Protein AF-A0AAW8BZX0-F1 (afdb_monomer_lite)

pLDDT: mean 89.95, std 6.84, range [46.34, 96.25]

Sequence (120 aa):
MSPEIALSDTGKAAVADSFNAAMAACEHSNLLAPPGCPMKLDSYDTRTLVNGTVSWGPPDTSAMDFSRFSPYQLSVHFSGKVTVPITAATRKGGTETATASQFLYGSADMAKTPPALTFD

Foldseek 3Di:
DDDDDFDDPVLLVLVVVVVQVQCVQVQVFQAQQGVSHLDHADPVCVQFFDGSFKHWARKDCVQKDQRQADPVQQKTKIKGKIKIWMWTATPVGDIDIDIGIDIWIWMWRSVDVSTDTDTD

Structure (mmCIF, N/CA/C/O backbone):
data_AF-A0AAW8BZX0-F1
#
_entry.id   AF-A0AAW8BZX0-F1
#
loop_
_atom_site.group_PDB
_atom_site.id
_atom_site.type_symbol
_atom_site.label_atom_id
_atom_site.label_alt_id
_atom_site.label_comp_id
_atom_site.label_asym_id
_atom_site.label_entity_id
_atom_site.label_seq_id
_atom_site.pdbx_PDB_ins_code
_atom_site.Cartn_x
_atom_site.Cartn_y
_atom_site.Cartn_z
_atom_site.occupancy
_atom_site.B_iso_or_equiv
_atom_site.auth_seq_id
_atom_site.auth_comp_id
_atom_site.auth_asym_id
_atom_site.auth_atom_id
_atom_site.pdbx_PDB_model_num
ATOM 1 N N . MET A 1 1 ? 31.891 8.930 -20.627 1.00 46.34 1 MET A N 1
ATOM 2 C CA . MET A 1 1 ? 30.416 8.934 -20.657 1.00 46.34 1 MET A CA 1
ATOM 3 C C . MET A 1 1 ? 29.977 7.507 -20.375 1.00 46.34 1 MET A C 1
ATOM 5 O O . MET A 1 1 ? 30.234 6.650 -21.210 1.00 46.34 1 MET A O 1
ATOM 9 N N . SER A 1 2 ? 29.459 7.218 -19.184 1.00 59.69 2 SER A N 1
ATOM 10 C CA . SER A 1 2 ? 28.883 5.898 -18.888 1.00 59.69 2 SER A CA 1
ATOM 11 C C . SER A 1 2 ? 27.421 5.893 -19.349 1.00 59.69 2 SER A C 1
ATOM 13 O O . SER A 1 2 ? 26.776 6.933 -19.211 1.00 59.69 2 SER A O 1
ATOM 15 N N . PRO A 1 3 ? 26.894 4.796 -19.916 1.00 66.06 3 PRO A N 1
ATOM 16 C CA . PRO A 1 3 ? 25.484 4.721 -20.281 1.00 66.06 3 PRO A CA 1
ATOM 17 C C . PRO A 1 3 ? 24.607 4.840 -19.028 1.00 66.06 3 PRO A C 1
ATOM 19 O O . PRO A 1 3 ? 24.859 4.177 -18.021 1.00 66.06 3 PRO A O 1
ATOM 22 N N . GLU A 1 4 ? 23.589 5.696 -19.090 1.00 70.44 4 GLU A N 1
ATOM 23 C CA . GLU A 1 4 ? 22.576 5.817 -18.044 1.00 70.44 4 GLU A CA 1
ATOM 24 C C . GLU A 1 4 ? 21.551 4.695 -18.233 1.00 70.44 4 GLU A C 1
ATOM 26 O O . GLU A 1 4 ? 20.840 4.643 -19.237 1.00 70.44 4 GLU A O 1
ATOM 31 N N . ILE A 1 5 ? 21.518 3.752 -17.293 1.00 77.56 5 ILE A N 1
ATOM 32 C CA . ILE A 1 5 ? 20.504 2.699 -17.269 1.00 77.56 5 ILE A CA 1
ATOM 33 C C . ILE A 1 5 ? 19.333 3.233 -16.449 1.00 77.56 5 ILE A C 1
ATOM 35 O O . ILE A 1 5 ? 19.422 3.333 -15.226 1.00 77.56 5 ILE A O 1
ATOM 39 N N . ALA A 1 6 ? 18.246 3.574 -17.134 1.00 81.12 6 ALA A N 1
ATOM 40 C CA . ALA A 1 6 ? 17.006 4.035 -16.526 1.00 81.12 6 ALA A CA 1
ATOM 41 C C . ALA A 1 6 ? 15.913 2.965 -16.629 1.00 81.12 6 ALA A C 1
ATOM 43 O O . ALA A 1 6 ? 15.896 2.152 -17.557 1.00 81.12 6 ALA A O 1
ATOM 44 N N . L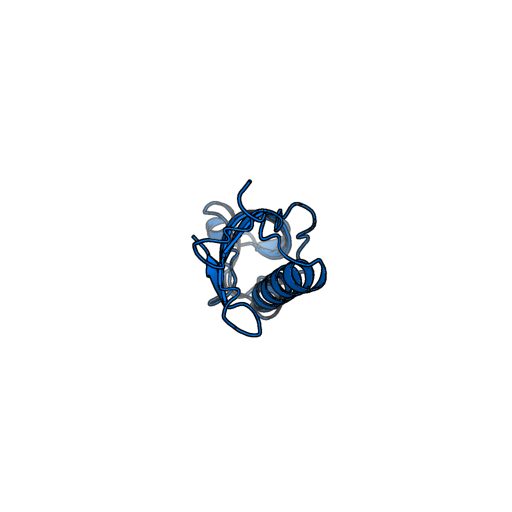EU A 1 7 ? 14.977 2.986 -15.682 1.00 83.94 7 LEU A N 1
ATOM 45 C CA . LEU A 1 7 ? 13.825 2.096 -15.710 1.00 83.94 7 LEU A CA 1
ATOM 46 C C . LEU A 1 7 ? 12.787 2.590 -16.726 1.00 83.94 7 LEU A C 1
ATOM 48 O O . LEU A 1 7 ? 12.429 3.771 -16.728 1.00 83.94 7 LEU A O 1
ATOM 52 N N . SER A 1 8 ? 12.280 1.677 -17.555 1.00 87.19 8 SER A N 1
ATOM 53 C CA . SER A 1 8 ? 11.173 1.971 -18.467 1.00 87.19 8 SER A CA 1
ATOM 54 C C . SER A 1 8 ? 9.889 2.283 -17.696 1.00 87.19 8 SER A C 1
ATOM 56 O O . SER A 1 8 ? 9.712 1.863 -16.550 1.00 87.19 8 SER A O 1
ATOM 58 N N . ASP A 1 9 ? 8.951 2.976 -18.339 1.00 87.44 9 ASP A N 1
ATOM 59 C CA . ASP A 1 9 ? 7.663 3.288 -17.714 1.00 87.44 9 ASP A CA 1
ATOM 60 C C . ASP A 1 9 ? 6.847 2.025 -17.412 1.00 87.44 9 ASP A C 1
ATOM 62 O O . ASP A 1 9 ? 6.195 1.949 -16.375 1.00 87.44 9 ASP A O 1
ATOM 66 N N . THR A 1 10 ? 6.974 0.982 -18.238 1.00 87.62 10 THR A N 1
ATOM 67 C CA . THR A 1 10 ? 6.416 -0.347 -17.945 1.00 87.62 10 THR A CA 1
ATOM 68 C C . THR A 1 10 ? 7.015 -0.951 -16.675 1.00 87.62 10 THR A C 1
ATOM 70 O O . THR A 1 10 ? 6.291 -1.541 -15.879 1.00 87.62 10 THR A O 1
ATOM 73 N N . GLY A 1 11 ? 8.323 -0.785 -16.449 1.00 87.06 11 GLY A N 1
ATOM 74 C CA . GLY A 1 11 ? 8.974 -1.242 -15.221 1.00 87.06 11 GLY A CA 1
ATOM 75 C C . GLY A 1 11 ? 8.465 -0.497 -13.987 1.00 87.06 11 GLY A C 1
ATOM 76 O O . GLY A 1 11 ? 8.177 -1.128 -12.975 1.00 87.06 11 GLY A O 1
ATOM 77 N N . LYS A 1 12 ? 8.288 0.828 -14.081 1.00 88.75 12 LYS A N 1
ATOM 78 C CA . LYS A 1 12 ? 7.705 1.635 -12.993 1.00 88.75 12 LYS A CA 1
ATOM 79 C C . LYS A 1 12 ? 6.266 1.212 -12.691 1.00 88.75 12 LYS A C 1
ATOM 81 O O . LYS A 1 12 ? 5.919 1.043 -11.526 1.00 88.75 12 LYS A O 1
ATOM 86 N N . ALA A 1 13 ? 5.457 1.000 -13.732 1.00 91.62 13 ALA A N 1
ATOM 87 C CA . ALA A 1 13 ? 4.082 0.525 -13.594 1.00 91.62 13 ALA A CA 1
ATOM 88 C C . ALA A 1 13 ? 4.027 -0.842 -12.897 1.00 91.62 13 ALA A C 1
ATOM 90 O O . ALA A 1 13 ? 3.267 -1.004 -11.953 1.00 91.62 13 ALA A O 1
ATOM 91 N N . ALA A 1 14 ? 4.910 -1.778 -13.261 1.00 93.25 14 ALA A N 1
ATOM 92 C CA . ALA A 1 14 ? 4.967 -3.091 -12.620 1.00 93.25 14 ALA A CA 1
ATOM 93 C C . ALA A 1 14 ? 5.280 -3.017 -11.113 1.00 93.25 14 ALA A C 1
ATOM 95 O O . ALA A 1 14 ? 4.749 -3.808 -10.337 1.00 93.25 14 ALA A O 1
ATOM 96 N N . VAL A 1 15 ? 6.118 -2.067 -10.678 1.00 94.12 15 VAL A N 1
ATOM 97 C CA . VAL A 1 15 ? 6.372 -1.843 -9.244 1.00 94.12 15 VAL A CA 1
ATOM 98 C C . VAL A 1 15 ? 5.134 -1.288 -8.547 1.00 94.12 15 VAL A C 1
ATOM 100 O O . VAL A 1 15 ? 4.770 -1.781 -7.480 1.00 94.12 15 VAL A O 1
ATOM 103 N N . ALA A 1 16 ? 4.478 -0.292 -9.148 1.00 93.81 16 ALA A N 1
ATOM 104 C CA . ALA A 1 16 ? 3.248 0.278 -8.608 1.00 93.81 16 ALA A CA 1
ATOM 105 C C . ALA A 1 16 ? 2.131 -0.777 -8.507 1.00 93.81 16 ALA A C 1
ATOM 107 O O . ALA A 1 16 ? 1.449 -0.850 -7.487 1.00 93.81 16 ALA A O 1
ATOM 108 N N . ASP A 1 17 ? 1.996 -1.645 -9.510 1.00 94.19 17 ASP A N 1
ATOM 109 C CA . ASP A 1 17 ? 1.031 -2.747 -9.519 1.00 94.19 17 ASP A CA 1
ATOM 110 C C . ASP A 1 17 ? 1.332 -3.768 -8.416 1.00 94.19 17 ASP A C 1
ATOM 112 O O . ASP A 1 17 ? 0.431 -4.121 -7.652 1.00 94.19 17 ASP A O 1
ATOM 116 N N . SER A 1 18 ? 2.595 -4.191 -8.261 1.00 93.88 18 SER A N 1
ATOM 117 C CA . SER A 1 18 ? 3.012 -5.044 -7.137 1.00 93.88 18 SER A CA 1
ATOM 118 C C . SER A 1 18 ? 2.681 -4.400 -5.787 1.00 93.88 18 SER A C 1
ATOM 120 O O . SER A 1 18 ? 2.237 -5.086 -4.865 1.00 93.88 18 SER A O 1
ATOM 122 N N . PHE A 1 19 ? 2.895 -3.088 -5.652 1.00 94.56 19 PHE A N 1
ATOM 123 C CA . PHE A 1 19 ? 2.638 -2.360 -4.408 1.00 94.56 19 PHE A CA 1
ATOM 124 C C . PHE A 1 19 ? 1.145 -2.296 -4.097 1.00 94.56 19 PHE A C 1
ATOM 126 O O . PHE A 1 19 ? 0.729 -2.629 -2.988 1.00 94.56 19 PHE A O 1
ATOM 133 N N . ASN A 1 20 ? 0.327 -1.936 -5.084 1.00 92.62 20 ASN A N 1
ATOM 134 C CA . ASN A 1 20 ? -1.124 -1.890 -4.937 1.00 92.62 20 ASN A CA 1
ATOM 135 C C . ASN A 1 20 ? -1.704 -3.285 -4.649 1.00 92.62 20 ASN A C 1
ATOM 137 O O . ASN A 1 20 ? -2.595 -3.412 -3.812 1.00 92.62 20 ASN A O 1
ATOM 141 N N . ALA A 1 21 ? -1.154 -4.344 -5.251 1.00 91.12 21 ALA A N 1
ATOM 142 C CA . ALA A 1 21 ? -1.533 -5.722 -4.940 1.00 91.12 21 ALA A CA 1
ATOM 143 C C . ALA A 1 21 ? -1.192 -6.114 -3.490 1.00 91.12 21 ALA A C 1
ATOM 145 O O . ALA A 1 21 ? -1.995 -6.770 -2.828 1.00 91.12 21 ALA A O 1
ATOM 146 N N . ALA A 1 22 ? -0.037 -5.686 -2.966 1.00 91.00 22 ALA A N 1
ATOM 147 C CA . ALA A 1 22 ? 0.305 -5.889 -1.556 1.00 91.00 22 ALA A CA 1
ATOM 148 C C . ALA A 1 22 ? -0.641 -5.115 -0.621 1.00 91.00 22 ALA A C 1
ATOM 150 O O . ALA A 1 22 ? -1.052 -5.633 0.416 1.00 91.00 22 ALA A O 1
ATOM 151 N N . MET A 1 23 ? -1.036 -3.899 -1.002 1.00 91.50 23 MET A N 1
ATOM 152 C CA . MET A 1 23 ? -1.994 -3.094 -0.243 1.00 91.50 23 MET A CA 1
ATOM 153 C C . MET A 1 23 ? -3.415 -3.678 -0.252 1.00 91.50 23 MET A C 1
ATOM 155 O O . MET A 1 23 ? -4.107 -3.587 0.760 1.00 91.50 23 MET A O 1
ATOM 159 N N . ALA A 1 24 ? -3.835 -4.350 -1.327 1.00 88.75 24 ALA A N 1
ATOM 160 C CA . ALA A 1 24 ? -5.133 -5.030 -1.389 1.00 88.75 24 ALA A CA 1
ATOM 161 C C . ALA A 1 24 ? -5.284 -6.131 -0.318 1.00 88.75 24 ALA A C 1
ATOM 163 O O . ALA A 1 24 ? -6.394 -6.432 0.118 1.00 88.75 24 ALA A O 1
ATOM 164 N N . ALA A 1 25 ? -4.180 -6.697 0.190 1.00 86.00 25 ALA A N 1
ATOM 165 C CA . ALA A 1 25 ? -4.228 -7.641 1.309 1.00 86.00 25 ALA A CA 1
ATOM 166 C C . ALA A 1 25 ? -4.804 -7.017 2.597 1.00 86.00 25 ALA A C 1
ATOM 168 O O . ALA A 1 25 ? -5.373 -7.731 3.425 1.00 86.00 25 ALA A O 1
ATOM 169 N N . CYS A 1 26 ? -4.692 -5.695 2.763 1.00 87.00 26 CYS A N 1
ATOM 170 C CA . CYS A 1 26 ? -5.272 -4.969 3.891 1.00 87.00 26 CYS A CA 1
ATOM 171 C C . CYS A 1 26 ? -6.808 -5.014 3.862 1.00 87.00 26 CYS A C 1
ATOM 173 O O . CYS A 1 26 ? -7.429 -5.248 4.897 1.00 87.00 26 CYS A O 1
ATOM 175 N N . GLU A 1 27 ? -7.413 -4.872 2.677 1.00 88.81 27 GLU A N 1
ATOM 176 C CA . GLU A 1 27 ? -8.872 -4.875 2.467 1.00 88.81 27 GLU A CA 1
ATOM 177 C C . GLU A 1 27 ? -9.527 -6.211 2.842 1.00 88.81 27 GLU A C 1
ATOM 179 O O . GLU A 1 27 ? -10.687 -6.259 3.248 1.00 88.81 27 GLU A O 1
ATOM 184 N N . HIS A 1 28 ? -8.776 -7.310 2.760 1.00 87.00 28 HIS A N 1
ATOM 185 C CA . HIS A 1 28 ? -9.268 -8.654 3.068 1.00 87.00 28 HIS A CA 1
ATOM 186 C C . HIS A 1 28 ? -9.193 -9.030 4.554 1.00 87.00 28 HIS A C 1
ATOM 188 O O . HIS A 1 28 ? -9.545 -10.152 4.924 1.00 87.00 28 HIS A O 1
ATOM 194 N N . SER A 1 29 ? -8.741 -8.120 5.416 1.00 89.19 29 SER A N 1
ATOM 195 C CA . SER A 1 29 ? -8.588 -8.371 6.846 1.00 89.19 29 SER A CA 1
ATOM 196 C C . SER A 1 29 ? -9.562 -7.558 7.681 1.00 89.1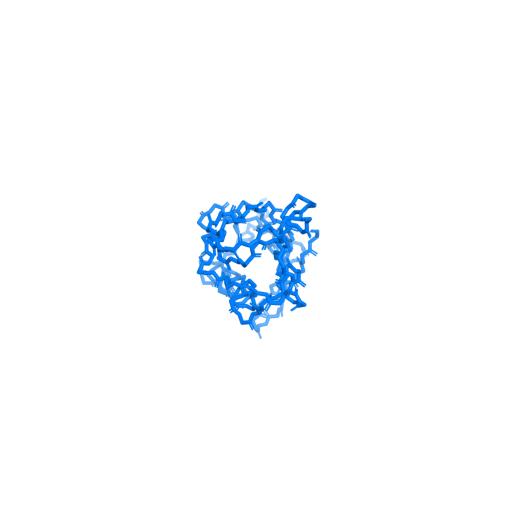9 29 SER A C 1
ATOM 198 O O . SER A 1 29 ? -9.980 -6.472 7.306 1.00 89.19 29 SER A O 1
ATOM 200 N N . ASN A 1 30 ? -9.870 -8.068 8.870 1.00 92.44 30 ASN A N 1
ATOM 201 C CA . ASN A 1 30 ? -10.614 -7.344 9.898 1.00 92.44 30 ASN A CA 1
ATOM 202 C C . ASN A 1 30 ? -9.777 -7.010 11.142 1.00 92.44 30 ASN A C 1
ATOM 204 O O . ASN A 1 30 ? -10.288 -6.505 12.147 1.00 92.44 30 ASN A O 1
ATOM 208 N N . LEU A 1 31 ? -8.481 -7.310 11.096 1.00 91.81 31 LEU A N 1
ATOM 209 C CA . LEU A 1 31 ? -7.552 -7.103 12.198 1.00 91.81 31 LEU A CA 1
ATOM 210 C C . LEU A 1 31 ? -6.990 -5.679 12.177 1.00 91.81 31 LEU A C 1
ATOM 212 O O . LEU A 1 31 ? -6.824 -5.077 11.118 1.00 91.81 31 LEU A O 1
ATOM 216 N N . LEU A 1 32 ? -6.632 -5.168 13.357 1.00 87.69 32 LEU A N 1
ATOM 217 C CA . LEU A 1 32 ? -5.971 -3.860 13.513 1.00 87.69 32 LEU A CA 1
ATOM 218 C C . LEU A 1 32 ? -4.539 -3.863 12.940 1.00 87.69 32 LEU A C 1
ATOM 220 O O . LEU A 1 32 ? -4.006 -2.822 12.564 1.00 87.69 32 LEU A O 1
ATOM 224 N N . ALA A 1 33 ? -3.917 -5.041 12.883 1.00 87.81 33 ALA A N 1
ATOM 225 C CA . ALA A 1 33 ? -2.619 -5.286 12.264 1.00 87.81 33 ALA A CA 1
ATOM 226 C C . ALA A 1 33 ? -2.725 -6.560 11.408 1.00 87.81 33 ALA A C 1
ATOM 228 O O . ALA A 1 33 ? -2.493 -7.662 11.916 1.00 87.81 33 ALA A O 1
ATOM 229 N N . PRO A 1 34 ? -3.172 -6.446 10.147 1.00 84.94 34 PRO A N 1
ATOM 230 C CA . PRO A 1 34 ? -3.353 -7.607 9.291 1.00 84.94 34 PRO A CA 1
ATOM 231 C C . PRO A 1 34 ? -2.024 -8.303 8.966 1.00 84.94 34 PRO A C 1
ATOM 233 O O . PRO A 1 34 ? -1.051 -7.629 8.623 1.00 84.94 34 PRO A O 1
ATOM 236 N N . PRO A 1 35 ? -1.964 -9.644 8.993 1.00 83.44 35 PRO A N 1
ATOM 237 C CA . PRO A 1 35 ? -0.805 -10.358 8.476 1.00 83.44 35 PRO A CA 1
ATOM 238 C C . PRO A 1 35 ? -0.675 -10.110 6.967 1.00 83.44 35 PRO A C 1
ATOM 240 O O . PRO A 1 35 ? -1.635 -10.285 6.222 1.00 83.44 35 PRO A O 1
ATOM 243 N N . GLY A 1 36 ? 0.511 -9.697 6.518 1.00 83.38 36 GLY A N 1
ATOM 244 C CA . GLY A 1 36 ? 0.791 -9.443 5.099 1.00 83.38 36 GLY A CA 1
ATOM 245 C C . GLY A 1 36 ? 0.311 -8.090 4.563 1.00 83.38 36 GLY A C 1
ATOM 246 O O . GLY A 1 36 ? 0.644 -7.758 3.431 1.00 83.38 36 GLY A O 1
ATOM 247 N N . CYS A 1 37 ? -0.403 -7.287 5.357 1.00 87.50 37 CYS A N 1
ATOM 248 C CA . CYS A 1 37 ? -0.668 -5.890 5.020 1.00 87.50 37 CYS A CA 1
ATOM 249 C C . CYS A 1 37 ? 0.559 -5.040 5.385 1.00 87.50 37 CYS A C 1
ATOM 251 O O . CYS A 1 37 ? 1.038 -5.128 6.519 1.00 87.50 37 CYS A O 1
ATOM 253 N N . PRO A 1 38 ? 1.056 -4.186 4.474 1.00 88.81 38 PRO A N 1
ATOM 254 C CA . PRO A 1 38 ? 2.144 -3.256 4.782 1.00 88.81 38 PRO A CA 1
ATOM 255 C C . PRO A 1 38 ? 1.766 -2.217 5.844 1.00 88.81 38 PRO A C 1
ATOM 257 O O . PRO A 1 38 ? 2.636 -1.637 6.493 1.00 88.81 38 PRO A O 1
ATOM 260 N N . MET A 1 39 ? 0.464 -1.978 6.019 1.00 89.06 39 MET A N 1
ATOM 261 C CA . MET A 1 39 ? -0.063 -1.037 6.993 1.00 89.06 39 MET A CA 1
ATOM 262 C C . MET A 1 39 ? -0.460 -1.689 8.314 1.00 89.06 39 MET A C 1
ATOM 264 O O . MET A 1 39 ? -0.986 -2.799 8.377 1.00 89.06 39 MET A O 1
ATOM 268 N N . LYS A 1 40 ? -0.266 -0.931 9.391 1.00 87.44 40 LYS A N 1
ATOM 269 C CA . LYS A 1 40 ? -0.772 -1.255 10.726 1.00 87.44 40 LYS A CA 1
ATOM 270 C C . LYS A 1 40 ? -1.369 -0.013 11.366 1.00 87.44 40 LYS A C 1
ATOM 272 O O . LYS A 1 40 ? -0.849 1.087 11.177 1.00 87.44 40 LYS A O 1
ATOM 277 N N . LEU A 1 41 ? -2.441 -0.192 12.133 1.00 86.62 41 LEU A N 1
ATOM 278 C CA . LEU A 1 41 ? -2.982 0.899 12.937 1.00 86.62 41 LEU A CA 1
ATOM 279 C C . LEU A 1 41 ? -2.026 1.260 14.069 1.00 86.62 41 LEU A C 1
ATOM 281 O O . LEU A 1 41 ? -1.240 0.430 14.543 1.00 86.62 41 LEU A O 1
ATOM 285 N N . ASP A 1 42 ? -2.071 2.520 14.481 1.00 84.19 42 ASP A N 1
ATOM 286 C CA . ASP A 1 42 ? -1.136 3.038 15.462 1.00 84.19 42 ASP A CA 1
ATOM 287 C C . ASP A 1 42 ? -1.467 2.575 16.899 1.00 84.19 42 ASP A C 1
ATOM 289 O O . ASP A 1 42 ? -2.424 1.844 17.190 1.00 84.19 42 ASP A O 1
ATOM 293 N N . SER A 1 43 ? -0.622 2.981 17.850 1.00 83.19 43 SER A N 1
ATOM 294 C CA . SER A 1 43 ? -0.805 2.598 19.255 1.00 83.19 43 SER A CA 1
ATOM 295 C C . SER A 1 43 ? -2.037 3.231 19.917 1.00 83.19 43 SER A C 1
ATOM 297 O O . SER A 1 43 ? -2.441 2.796 20.998 1.00 83.19 43 SER A O 1
ATOM 299 N N . TYR A 1 44 ? -2.591 4.297 19.342 1.00 82.75 44 TYR A N 1
ATOM 300 C CA . TYR A 1 44 ? -3.804 4.931 19.835 1.00 82.75 44 TYR A CA 1
ATOM 301 C C . TYR A 1 44 ? -5.023 4.132 19.370 1.00 82.75 44 TYR A C 1
ATOM 303 O O . TYR A 1 44 ? -5.783 3.645 20.210 1.00 82.75 44 TYR A O 1
ATOM 311 N N . ASP A 1 45 ? -5.121 3.877 18.069 1.00 84.19 45 ASP A N 1
ATOM 312 C CA . ASP A 1 45 ? -6.201 3.116 17.438 1.00 84.19 45 ASP A CA 1
ATOM 313 C C . ASP A 1 45 ? -6.325 1.707 18.025 1.00 84.19 45 ASP A C 1
ATOM 315 O O . ASP A 1 45 ? -7.411 1.224 18.341 1.00 84.19 45 ASP A O 1
ATOM 319 N N . THR A 1 46 ? -5.198 1.039 18.276 1.00 84.56 46 THR A N 1
ATOM 320 C CA . THR A 1 46 ? -5.207 -0.302 18.887 1.00 84.56 46 THR A CA 1
ATOM 321 C C . THR A 1 46 ? -5.762 -0.340 20.317 1.00 84.56 46 THR A C 1
ATOM 323 O O . THR A 1 46 ? -6.219 -1.394 20.787 1.00 84.56 46 THR A O 1
ATOM 326 N N . ARG A 1 47 ? -5.768 0.801 21.019 1.00 86.19 47 ARG A N 1
ATOM 327 C CA . ARG A 1 47 ? -6.340 0.947 22.368 1.00 86.19 47 ARG A CA 1
ATOM 328 C C . ARG A 1 47 ? -7.805 1.356 22.351 1.00 86.19 47 ARG A C 1
ATOM 330 O O . ARG A 1 47 ? -8.506 1.047 23.311 1.00 86.19 47 ARG A O 1
ATOM 337 N N . THR A 1 48 ? -8.269 2.047 21.317 1.00 88.94 48 THR A N 1
ATOM 338 C CA . THR A 1 48 ? -9.645 2.558 21.223 1.00 88.94 48 THR A CA 1
ATOM 339 C C . THR A 1 48 ? -10.563 1.623 20.445 1.00 88.94 48 THR A C 1
ATOM 341 O O . THR A 1 48 ? -11.740 1.507 20.796 1.00 88.94 48 THR A O 1
ATOM 344 N N . LEU A 1 49 ? -10.027 0.900 19.463 1.00 92.38 49 LEU A N 1
ATOM 345 C CA . LEU A 1 49 ? -10.776 0.033 18.560 1.00 92.38 49 LEU A CA 1
ATOM 346 C C . LEU A 1 49 ? -10.758 -1.435 19.010 1.00 92.38 49 LEU A C 1
ATOM 348 O O . LEU A 1 49 ? -9.872 -1.902 19.739 1.00 92.38 49 LEU A O 1
ATOM 352 N N . VAL A 1 50 ? -11.779 -2.173 18.583 1.00 92.81 50 VAL A N 1
ATOM 353 C CA . VAL A 1 50 ? -11.941 -3.605 18.844 1.00 92.81 50 VAL A CA 1
ATOM 354 C C . VAL A 1 50 ? -11.275 -4.401 17.724 1.00 92.81 50 VAL A C 1
ATOM 356 O O . VAL A 1 50 ? -11.611 -4.261 16.548 1.00 92.81 50 VAL A O 1
ATOM 359 N N . ASN A 1 51 ? -10.338 -5.276 18.090 1.00 90.75 51 ASN A N 1
ATOM 360 C CA . ASN A 1 51 ? -9.673 -6.139 17.118 1.00 90.75 51 ASN A CA 1
ATOM 361 C C . ASN A 1 51 ? -10.661 -7.110 16.454 1.00 90.75 51 ASN A C 1
ATOM 363 O O . ASN A 1 51 ? -11.544 -7.637 17.127 1.00 90.75 51 ASN A O 1
ATOM 367 N N . GLY A 1 52 ? -10.492 -7.369 15.156 1.00 91.81 52 GLY A N 1
ATOM 368 C CA . GLY A 1 52 ? -11.391 -8.237 14.386 1.00 91.81 52 GLY A CA 1
ATOM 369 C C . GLY A 1 52 ? -12.652 -7.538 13.864 1.00 91.81 52 GLY A C 1
ATOM 370 O O . GLY A 1 52 ? -13.510 -8.201 13.289 1.00 91.81 52 GLY A O 1
ATOM 371 N N . THR A 1 53 ? -12.782 -6.222 14.063 1.00 93.94 53 THR A N 1
ATOM 372 C CA . THR A 1 53 ? -13.944 -5.435 13.607 1.00 93.94 53 THR A CA 1
ATOM 373 C C . THR A 1 53 ? -13.598 -4.375 12.569 1.00 93.94 53 THR A C 1
ATOM 375 O O . THR A 1 53 ? -14.472 -3.608 12.173 1.00 93.94 53 THR A O 1
ATOM 378 N N . VAL A 1 54 ? -12.335 -4.307 12.144 1.00 94.31 54 VAL A N 1
ATOM 379 C CA . VAL A 1 54 ? -11.898 -3.313 11.166 1.00 94.31 54 VAL A CA 1
ATOM 380 C C . VAL A 1 54 ? -12.461 -3.670 9.797 1.00 94.31 54 VAL A C 1
ATOM 382 O O . VAL A 1 54 ? -12.481 -4.827 9.399 1.00 94.31 54 VAL A O 1
ATOM 385 N N . SER A 1 55 ? -12.896 -2.662 9.066 1.00 94.19 55 SER A N 1
ATOM 386 C CA . SER A 1 55 ? -13.142 -2.705 7.637 1.00 94.19 55 SER A CA 1
ATOM 387 C C . SER A 1 55 ? -12.167 -1.726 7.009 1.00 94.19 55 SER A C 1
ATOM 389 O O . SER A 1 55 ? -12.306 -0.516 7.197 1.00 94.19 55 SER A O 1
ATOM 391 N N . TRP A 1 56 ? -11.167 -2.250 6.310 1.00 93.25 56 TRP A N 1
ATOM 392 C CA . TRP A 1 56 ? -10.221 -1.449 5.544 1.00 93.25 56 TRP A CA 1
ATOM 393 C C . TRP A 1 56 ? -10.858 -1.105 4.199 1.00 93.25 56 TRP A C 1
ATOM 395 O O . TRP A 1 56 ? -11.357 -1.987 3.504 1.00 93.25 56 TRP A O 1
ATOM 405 N N . GLY A 1 57 ? -10.911 0.179 3.869 1.00 92.56 57 GLY A N 1
ATOM 406 C CA . GLY A 1 57 ? -11.330 0.645 2.555 1.00 92.56 57 GLY A CA 1
ATOM 407 C C . GLY A 1 57 ? -10.164 0.693 1.563 1.00 92.56 57 GLY A C 1
ATOM 408 O O . GLY A 1 57 ? -9.050 0.285 1.896 1.00 92.56 57 GLY A O 1
ATOM 409 N N . PRO A 1 58 ? -10.406 1.223 0.354 1.00 92.25 58 PRO A N 1
ATOM 410 C CA . PRO A 1 58 ? -9.386 1.286 -0.679 1.00 92.25 58 PRO A CA 1
ATOM 411 C C . PRO A 1 58 ? -8.248 2.237 -0.272 1.00 92.25 58 PRO A C 1
ATOM 413 O O . PRO A 1 58 ? -8.518 3.360 0.171 1.00 92.25 58 PRO A O 1
ATOM 416 N N . PRO A 1 59 ? -6.982 1.818 -0.419 1.00 93.12 59 PRO A N 1
ATOM 417 C CA . PRO A 1 59 ? -5.825 2.634 -0.097 1.00 93.12 59 PRO A CA 1
ATOM 418 C C . PRO A 1 59 ? -5.628 3.752 -1.121 1.00 93.12 59 PRO A C 1
ATOM 420 O O . PRO A 1 59 ? -5.707 3.539 -2.329 1.00 93.12 59 PRO A O 1
ATOM 423 N N . ASP A 1 60 ? -5.281 4.937 -0.632 1.00 93.88 60 ASP A N 1
ATOM 424 C CA . ASP A 1 60 ? -4.709 6.003 -1.443 1.00 93.88 60 ASP A CA 1
ATOM 425 C C . ASP A 1 60 ? -3.180 5.925 -1.377 1.00 93.88 60 ASP A C 1
ATOM 427 O O . ASP A 1 60 ? -2.563 6.137 -0.326 1.00 93.88 60 ASP A O 1
ATOM 431 N N . THR A 1 61 ? -2.585 5.591 -2.520 1.00 94.31 61 THR A N 1
ATOM 432 C CA . THR A 1 61 ? -1.143 5.429 -2.725 1.00 94.31 61 THR A CA 1
ATOM 433 C C . THR A 1 61 ? -0.559 6.541 -3.600 1.00 94.31 61 THR A C 1
ATOM 435 O O . THR A 1 61 ? 0.603 6.463 -3.995 1.00 94.31 61 THR A O 1
ATOM 438 N N . SER A 1 62 ? -1.315 7.611 -3.889 1.00 93.94 62 SER A N 1
ATOM 439 C CA . SER A 1 62 ? -0.908 8.650 -4.848 1.00 93.94 62 SER A CA 1
ATOM 440 C C . SER A 1 62 ? 0.351 9.421 -4.439 1.00 93.94 62 SER A C 1
ATOM 442 O O . SER A 1 62 ? 0.987 10.054 -5.278 1.00 93.94 62 SER A O 1
ATOM 444 N N . ALA A 1 63 ? 0.697 9.409 -3.149 1.00 94.94 63 ALA A N 1
ATOM 445 C CA . ALA A 1 63 ? 1.893 10.052 -2.613 1.00 94.94 63 ALA A CA 1
ATOM 446 C C . ALA A 1 63 ? 3.125 9.125 -2.584 1.00 94.94 63 ALA A C 1
ATOM 448 O O . ALA A 1 63 ? 4.153 9.501 -2.015 1.00 94.94 63 ALA A O 1
ATOM 449 N N . MET A 1 64 ? 3.035 7.925 -3.167 1.00 95.12 64 MET A N 1
ATOM 450 C CA . MET A 1 64 ? 4.165 7.010 -3.312 1.00 95.12 64 MET A CA 1
ATOM 451 C C . MET A 1 64 ? 5.078 7.421 -4.468 1.00 95.12 64 MET A C 1
ATOM 453 O O . MET A 1 64 ? 4.641 7.617 -5.601 1.00 95.12 64 MET A O 1
ATOM 457 N N . ASP A 1 65 ? 6.374 7.494 -4.181 1.00 93.94 65 ASP A N 1
ATOM 458 C CA . ASP A 1 65 ? 7.432 7.672 -5.169 1.00 93.94 65 ASP A CA 1
ATOM 459 C C . ASP A 1 65 ? 8.050 6.310 -5.511 1.00 93.94 65 ASP A C 1
ATOM 461 O O . ASP A 1 65 ? 8.610 5.649 -4.638 1.00 93.94 65 ASP A O 1
ATOM 465 N N . PHE A 1 66 ? 7.967 5.913 -6.784 1.00 92.56 66 PHE A N 1
ATOM 466 C CA . PHE A 1 66 ? 8.578 4.698 -7.347 1.00 92.56 66 PHE A CA 1
ATOM 467 C C . PHE A 1 66 ? 9.685 5.018 -8.368 1.00 92.56 66 PHE A C 1
ATOM 469 O O . PHE A 1 66 ? 10.071 4.171 -9.174 1.00 92.56 6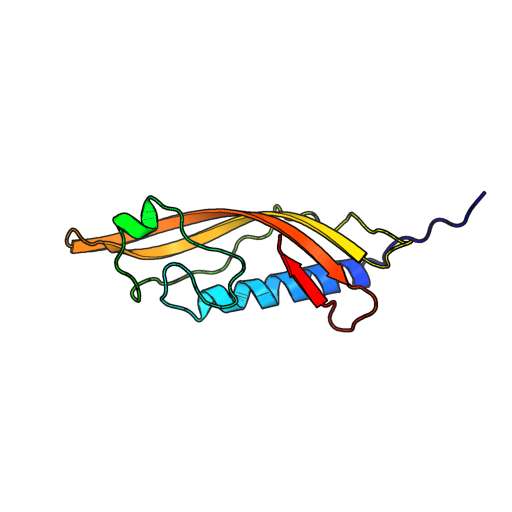6 PHE A O 1
ATOM 476 N N . SER A 1 67 ? 10.176 6.259 -8.409 1.00 88.38 67 SER A N 1
ATOM 477 C CA . SER A 1 67 ? 11.110 6.713 -9.450 1.00 88.38 67 SER A CA 1
ATOM 478 C C . SER A 1 67 ? 12.572 6.348 -9.179 1.00 88.38 67 SER A C 1
ATOM 480 O O . SER A 1 67 ? 13.404 6.415 -10.087 1.00 88.38 67 SER A O 1
ATOM 482 N N . ARG A 1 68 ? 12.909 5.945 -7.948 1.00 90.88 68 ARG A N 1
ATOM 483 C CA . ARG A 1 68 ? 14.298 5.777 -7.499 1.00 90.88 68 ARG A CA 1
ATOM 484 C C . ARG A 1 68 ? 14.861 4.412 -7.876 1.00 90.88 68 ARG A C 1
ATOM 486 O O . ARG A 1 68 ? 14.967 3.506 -7.051 1.00 90.88 68 ARG A O 1
ATOM 493 N N . PHE A 1 69 ? 15.249 4.276 -9.136 1.00 92.12 69 PHE A N 1
ATOM 494 C CA . PHE A 1 69 ? 15.900 3.073 -9.638 1.00 92.12 69 PHE A CA 1
ATOM 495 C C . PHE A 1 69 ? 17.405 3.052 -9.331 1.00 92.12 69 PHE A C 1
ATOM 497 O O . PHE A 1 69 ? 18.135 3.995 -9.632 1.00 92.12 69 PHE A O 1
ATOM 504 N N . SER A 1 70 ? 17.871 1.944 -8.758 1.00 89.69 70 SER A N 1
ATOM 505 C CA . SER A 1 70 ? 19.274 1.613 -8.534 1.00 89.69 70 SER A CA 1
ATOM 506 C C . SER A 1 70 ? 19.731 0.616 -9.605 1.00 89.69 70 SER A C 1
ATOM 508 O O . SER A 1 70 ? 19.477 -0.584 -9.471 1.00 89.69 70 SER A O 1
ATOM 510 N N . PRO A 1 71 ? 20.427 1.061 -10.668 1.00 86.25 71 PRO A N 1
ATOM 511 C CA . PRO A 1 71 ? 20.849 0.171 -11.749 1.00 86.25 71 PRO A CA 1
ATOM 512 C C . PRO A 1 71 ? 21.886 -0.860 -11.295 1.00 86.25 71 PRO A C 1
ATOM 514 O O . PRO A 1 71 ? 21.957 -1.946 -11.858 1.00 86.25 71 PRO A O 1
ATOM 517 N N . TYR A 1 72 ? 22.669 -0.547 -10.258 1.00 85.75 72 TYR A N 1
ATOM 518 C CA . TYR A 1 72 ? 23.659 -1.471 -9.706 1.00 85.75 72 TYR A CA 1
ATOM 519 C C . TYR A 1 72 ? 23.015 -2.622 -8.924 1.00 85.75 72 TYR A C 1
ATOM 521 O O . TYR A 1 72 ? 23.474 -3.756 -9.000 1.00 85.75 72 TYR A O 1
ATOM 529 N N . GLN A 1 73 ? 21.948 -2.334 -8.173 1.00 87.50 73 GLN A N 1
ATOM 530 C CA . GLN A 1 73 ? 21.232 -3.336 -7.376 1.00 87.50 73 GLN A CA 1
ATOM 531 C C . GLN A 1 73 ? 20.065 -3.976 -8.136 1.00 87.50 73 GLN A C 1
ATOM 533 O O . GLN A 1 73 ? 19.464 -4.913 -7.622 1.00 87.50 73 GLN A O 1
ATOM 538 N N . LEU A 1 74 ? 19.737 -3.463 -9.329 1.00 90.88 74 LEU A N 1
ATOM 539 C CA . LEU A 1 74 ? 18.524 -3.798 -10.077 1.00 90.88 74 LEU A CA 1
ATOM 540 C C . LEU A 1 74 ? 17.271 -3.702 -9.197 1.00 90.88 74 LEU A C 1
ATOM 542 O O . LEU A 1 74 ? 16.401 -4.570 -9.223 1.00 90.88 74 LEU A O 1
ATOM 546 N N . SER A 1 75 ? 17.183 -2.629 -8.412 1.00 93.81 75 SER A N 1
ATOM 547 C CA . SER A 1 75 ? 16.087 -2.414 -7.472 1.00 93.81 75 SER A CA 1
ATOM 548 C C . SER A 1 75 ? 15.474 -1.030 -7.611 1.00 93.81 75 SER A C 1
ATOM 550 O O . SER A 1 75 ? 16.154 -0.061 -7.948 1.00 93.81 75 SER A O 1
ATOM 552 N N . VAL A 1 76 ? 14.175 -0.926 -7.352 1.00 94.94 76 VAL A N 1
ATOM 553 C CA . VAL A 1 76 ? 13.491 0.359 -7.174 1.00 94.94 76 VAL A CA 1
ATOM 554 C C . VAL A 1 76 ? 13.287 0.576 -5.692 1.00 94.94 76 VAL A C 1
ATOM 556 O O . VAL A 1 76 ? 12.619 -0.221 -5.045 1.00 94.94 76 VAL A O 1
ATOM 559 N N . HIS A 1 77 ? 13.838 1.658 -5.162 1.00 95.00 77 HIS A N 1
ATOM 560 C CA . HIS A 1 77 ? 13.522 2.114 -3.815 1.00 95.00 77 HIS A CA 1
ATOM 561 C C . HIS A 1 77 ? 12.253 2.949 -3.879 1.00 95.00 77 HIS A C 1
ATOM 563 O O . HIS A 1 77 ? 12.150 3.862 -4.700 1.00 95.00 77 HIS A O 1
ATOM 569 N N . PHE A 1 78 ? 11.289 2.637 -3.027 1.00 94.94 78 PHE A N 1
ATOM 570 C CA . PHE A 1 78 ? 10.041 3.378 -2.963 1.00 94.94 78 PHE A CA 1
ATOM 571 C C . PHE A 1 78 ? 9.824 3.952 -1.578 1.00 94.94 78 PHE A C 1
ATOM 573 O O . PHE A 1 78 ? 10.289 3.417 -0.571 1.00 94.94 78 PHE A O 1
ATOM 580 N N . SER A 1 79 ? 9.118 5.071 -1.530 1.00 96.25 79 SER A N 1
ATOM 581 C CA . SER A 1 79 ? 8.759 5.710 -0.273 1.00 96.25 79 SER A CA 1
ATOM 582 C C . SER A 1 79 ? 7.588 6.647 -0.470 1.00 96.25 79 SER A C 1
ATOM 584 O O . SER A 1 79 ? 7.475 7.275 -1.521 1.00 96.25 79 SER A O 1
ATOM 586 N N . GLY A 1 80 ? 6.753 6.789 0.545 1.00 95.88 80 GLY A N 1
ATOM 587 C CA . GLY A 1 80 ? 5.665 7.746 0.508 1.00 95.88 80 GLY A CA 1
ATOM 588 C C . GLY A 1 80 ? 4.659 7.516 1.612 1.00 95.88 80 GLY A C 1
ATOM 589 O O . GLY A 1 80 ? 4.737 6.568 2.392 1.00 95.88 80 GLY A O 1
ATOM 590 N N . LYS A 1 81 ? 3.699 8.428 1.687 1.00 95.94 81 LYS A N 1
ATOM 591 C CA . LYS A 1 81 ? 2.579 8.302 2.609 1.00 95.94 81 LYS A CA 1
ATOM 592 C C . LYS A 1 81 ? 1.460 7.523 1.928 1.00 95.94 81 LYS A C 1
ATOM 594 O O . LYS A 1 81 ? 1.074 7.855 0.814 1.00 95.94 81 LYS A O 1
ATOM 599 N N . VAL A 1 82 ? 0.911 6.549 2.638 1.00 95.06 82 VAL A N 1
ATOM 600 C CA . VAL A 1 82 ? -0.314 5.848 2.259 1.00 95.06 82 VAL A CA 1
ATOM 601 C C . VAL A 1 82 ? -1.391 6.180 3.275 1.00 95.06 82 VAL A C 1
ATOM 603 O O . VAL A 1 82 ? -1.132 6.227 4.484 1.00 95.06 82 VAL A O 1
ATOM 606 N N . THR A 1 83 ? -2.599 6.430 2.783 1.00 94.50 83 THR A N 1
ATOM 607 C CA . THR A 1 83 ? -3.775 6.633 3.630 1.00 94.50 83 THR A CA 1
ATOM 608 C C . THR A 1 83 ? -4.865 5.644 3.288 1.00 94.50 83 THR A C 1
ATOM 610 O O . THR A 1 83 ? -5.127 5.400 2.118 1.00 94.50 83 THR A O 1
ATOM 613 N N . VAL A 1 84 ? -5.520 5.093 4.305 1.00 93.31 84 VAL A N 1
ATOM 614 C CA . VAL A 1 84 ? -6.594 4.114 4.134 1.00 93.31 84 VAL A CA 1
ATOM 615 C C . VAL A 1 84 ? -7.774 4.519 5.007 1.00 93.31 84 VAL A C 1
ATOM 617 O O . VAL A 1 84 ? -7.605 4.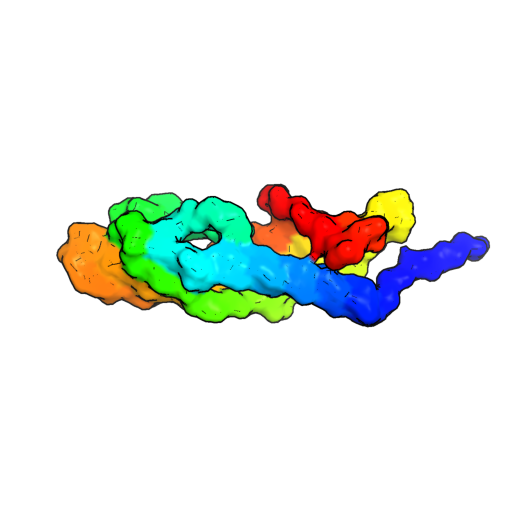646 6.224 1.00 93.31 84 VAL A O 1
ATOM 620 N N . PRO A 1 85 ? -8.971 4.734 4.439 1.00 94.19 85 PRO A N 1
ATOM 621 C CA . PRO A 1 85 ? -10.166 4.898 5.245 1.00 94.19 85 PRO A CA 1
ATOM 622 C C . PRO A 1 85 ? -10.471 3.576 5.952 1.00 94.19 85 PRO A C 1
ATOM 624 O O . PRO A 1 85 ? -10.470 2.514 5.335 1.00 94.19 85 PRO A O 1
ATOM 627 N N . ILE A 1 86 ? -10.742 3.637 7.249 1.00 93.94 86 ILE A N 1
ATOM 628 C CA . ILE A 1 86 ? -11.118 2.479 8.054 1.00 93.94 86 ILE A CA 1
ATOM 629 C C . ILE A 1 86 ? -12.450 2.732 8.741 1.00 93.94 86 ILE A C 1
ATOM 631 O O . ILE A 1 86 ? -12.806 3.867 9.057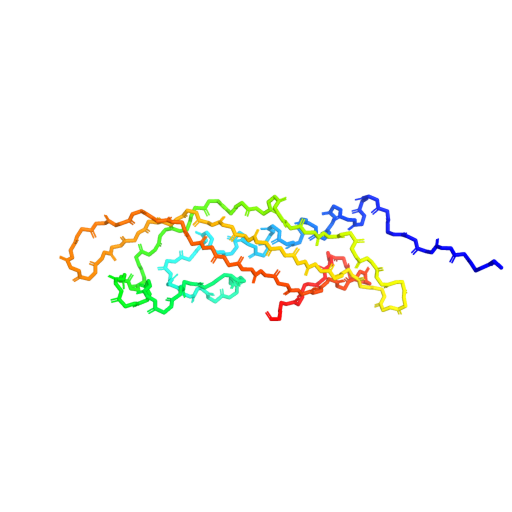 1.00 93.94 86 ILE A O 1
ATOM 635 N N . THR A 1 87 ? -13.180 1.659 9.009 1.00 94.75 87 THR A N 1
ATOM 636 C CA . THR A 1 87 ? -14.339 1.677 9.905 1.00 94.75 87 THR A CA 1
ATOM 637 C C . THR A 1 87 ? -14.198 0.540 10.905 1.00 94.75 87 THR A C 1
ATOM 639 O O . THR A 1 87 ? -13.899 -0.576 10.498 1.00 94.75 87 THR A O 1
ATOM 642 N N . ALA A 1 88 ? -14.370 0.790 12.200 1.00 95.06 88 ALA A N 1
ATOM 643 C CA . ALA A 1 88 ? -14.203 -0.236 13.231 1.00 95.06 88 ALA A CA 1
ATOM 644 C C . ALA A 1 88 ? -15.107 0.014 14.440 1.00 95.06 88 ALA A C 1
ATOM 646 O O . ALA A 1 88 ? -15.526 1.142 14.699 1.00 95.06 88 ALA A O 1
ATOM 647 N N . ALA A 1 89 ? -15.399 -1.035 15.209 1.00 95.25 89 ALA A N 1
ATOM 648 C CA . ALA A 1 89 ? -16.105 -0.875 16.474 1.00 95.25 89 ALA A CA 1
ATOM 649 C C . ALA A 1 89 ? -15.165 -0.288 17.533 1.00 95.25 89 ALA A C 1
ATOM 651 O O . ALA A 1 89 ? -14.009 -0.703 17.654 1.00 95.25 89 ALA A O 1
ATOM 652 N N . THR A 1 90 ? -15.668 0.640 18.345 1.00 93.56 90 THR A N 1
ATOM 653 C CA . THR A 1 90 ? -14.902 1.187 19.471 1.00 93.56 90 THR A CA 1
ATOM 654 C C . THR A 1 90 ? -15.152 0.373 20.737 1.00 93.56 90 THR A C 1
ATOM 656 O O . THR A 1 90 ? -16.234 -0.177 20.958 1.00 93.56 90 THR A O 1
ATOM 659 N N . ARG A 1 91 ? -14.173 0.341 21.642 1.00 91.94 91 ARG A N 1
ATOM 660 C CA . ARG A 1 91 ? -14.308 -0.320 22.953 1.00 91.94 91 ARG A CA 1
ATOM 661 C C . ARG A 1 91 ? -15.309 0.367 23.881 1.00 91.94 91 ARG A C 1
ATOM 663 O O . ARG A 1 91 ? -15.738 -0.241 24.855 1.00 91.94 91 ARG A O 1
ATOM 670 N N . LYS A 1 92 ? -15.668 1.623 23.599 1.00 90.50 92 LYS A N 1
ATOM 671 C CA . LYS A 1 92 ? -16.691 2.381 24.337 1.00 90.50 92 LYS A CA 1
ATOM 672 C C . LYS A 1 92 ? -18.106 2.139 23.794 1.00 90.50 92 LYS A C 1
ATOM 674 O O . LYS A 1 92 ? -19.059 2.664 24.361 1.00 90.50 92 LYS A O 1
ATOM 679 N N . GLY A 1 93 ? -18.238 1.332 22.741 1.00 89.25 93 GLY A N 1
ATOM 680 C CA . GLY A 1 93 ? -19.485 1.101 22.021 1.00 89.25 93 GLY A CA 1
ATOM 681 C C . GLY A 1 93 ? -19.617 1.999 20.790 1.00 89.25 93 GLY A C 1
ATOM 682 O O . GLY A 1 93 ? -19.037 3.081 20.715 1.00 89.25 93 GLY A O 1
ATOM 683 N N . GLY A 1 94 ? -20.384 1.530 19.807 1.00 92.69 94 GLY A N 1
ATOM 684 C CA . GLY A 1 94 ? -20.557 2.208 18.521 1.00 92.69 94 GLY A CA 1
ATOM 685 C C . GLY A 1 94 ? -19.423 1.949 17.525 1.00 92.69 94 GLY A C 1
ATOM 686 O O . GLY A 1 94 ? -18.507 1.164 17.783 1.00 92.69 94 GLY A O 1
ATOM 687 N N . THR A 1 95 ? -19.516 2.622 16.381 1.00 93.38 95 THR A N 1
ATOM 688 C CA . THR A 1 95 ? -18.603 2.477 15.245 1.00 93.38 95 THR A CA 1
ATOM 689 C C . THR A 1 95 ? -17.917 3.808 14.971 1.00 93.38 95 THR A C 1
ATOM 691 O O . THR A 1 95 ? -18.559 4.856 15.008 1.00 93.38 95 THR A O 1
ATOM 694 N N . GLU A 1 96 ? -16.624 3.761 14.689 1.00 92.19 96 GLU A N 1
ATOM 695 C CA . GLU A 1 96 ? -15.809 4.908 14.309 1.00 92.19 96 GLU A CA 1
ATOM 696 C C . GLU A 1 96 ? -15.322 4.737 12.872 1.00 92.19 96 GLU A C 1
ATOM 698 O O . GLU A 1 96 ? -14.919 3.643 12.472 1.00 92.19 96 GLU A O 1
ATOM 703 N N . THR A 1 97 ? -15.362 5.827 12.109 1.00 93.00 97 THR A N 1
ATOM 704 C CA . THR A 1 97 ? -14.739 5.925 10.789 1.00 93.00 97 THR A CA 1
ATOM 705 C C . THR A 1 97 ? -13.568 6.889 10.897 1.00 93.00 97 THR A C 1
ATOM 707 O O . THR A 1 97 ? -13.739 8.031 11.319 1.00 93.00 97 THR A O 1
ATOM 710 N N . ALA A 1 98 ? -12.386 6.425 10.510 1.00 90.06 98 ALA A N 1
ATOM 711 C CA . ALA A 1 98 ? -11.140 7.175 10.597 1.00 90.06 98 ALA A CA 1
ATOM 712 C C . ALA A 1 98 ? -10.310 6.974 9.324 1.00 90.06 98 ALA A C 1
ATOM 714 O O . ALA A 1 98 ? -10.661 6.187 8.447 1.00 90.06 98 ALA A O 1
ATOM 715 N N . THR A 1 99 ? -9.206 7.705 9.198 1.00 92.25 99 THR A N 1
ATOM 716 C CA . THR A 1 99 ? -8.225 7.494 8.127 1.00 92.25 99 THR A CA 1
ATOM 717 C C . THR A 1 99 ? -6.908 7.073 8.752 1.00 92.25 99 THR A C 1
ATOM 719 O O . THR A 1 99 ? -6.230 7.885 9.380 1.00 92.25 99 THR A O 1
ATOM 722 N N . ALA A 1 100 ? -6.543 5.809 8.561 1.00 91.25 100 ALA A N 1
ATOM 723 C CA . ALA A 1 100 ? -5.223 5.314 8.903 1.00 91.25 100 ALA A CA 1
ATOM 724 C C . ALA A 1 100 ? -4.202 5.945 7.952 1.00 91.25 100 ALA A C 1
ATOM 726 O O . ALA A 1 100 ? -4.423 5.997 6.744 1.00 91.25 100 ALA A O 1
ATOM 727 N N . SER A 1 101 ? -3.084 6.434 8.478 1.00 92.50 101 SER A N 1
ATOM 728 C CA . SER A 1 101 ? -2.041 7.086 7.687 1.00 92.50 101 SER A CA 1
ATOM 729 C C . SER A 1 101 ? -0.684 6.566 8.120 1.00 92.50 101 SER A C 1
ATOM 731 O O . SER A 1 101 ? -0.321 6.705 9.285 1.00 92.50 101 SER A O 1
ATOM 733 N N . GLN A 1 102 ? 0.104 6.050 7.182 1.00 92.81 102 GLN A N 1
ATOM 734 C CA . GLN A 1 102 ? 1.453 5.568 7.463 1.00 92.81 102 GLN A CA 1
ATOM 735 C C . GLN A 1 102 ? 2.418 5.992 6.359 1.00 92.81 102 GLN A C 1
ATOM 737 O O . GLN A 1 102 ? 2.062 6.021 5.185 1.00 92.81 102 GLN A O 1
ATOM 742 N N . PHE A 1 103 ? 3.646 6.340 6.741 1.00 94.00 103 PHE A N 1
ATOM 743 C CA . PHE A 1 103 ? 4.732 6.483 5.781 1.00 94.00 103 PHE A CA 1
ATOM 744 C C . PHE A 1 103 ? 5.360 5.107 5.564 1.00 94.00 103 PHE A C 1
ATOM 746 O O . PHE A 1 103 ? 5.847 4.503 6.519 1.00 94.00 103 PHE A O 1
ATOM 753 N N . LEU A 1 104 ? 5.303 4.611 4.334 1.00 94.69 104 LEU A N 1
ATOM 754 C CA . LEU A 1 104 ? 5.882 3.338 3.928 1.00 94.69 104 LEU A CA 1
ATOM 755 C C . LEU A 1 104 ? 7.130 3.602 3.098 1.00 94.69 104 LEU A C 1
ATOM 757 O O . LEU A 1 104 ? 7.182 4.547 2.312 1.00 94.69 104 LEU A O 1
ATOM 761 N N . TYR A 1 105 ? 8.131 2.755 3.269 1.00 95.25 105 TYR A N 1
ATOM 762 C CA . TYR A 1 105 ? 9.333 2.745 2.454 1.00 95.25 105 TYR A CA 1
ATOM 763 C C . TYR A 1 105 ? 9.830 1.308 2.313 1.00 95.25 105 TYR A C 1
ATOM 765 O O . TYR A 1 105 ? 9.436 0.420 3.072 1.00 95.25 105 TYR A O 1
ATOM 773 N N . GLY A 1 106 ? 10.623 1.069 1.279 1.00 95.19 106 GLY A N 1
ATOM 774 C CA . GLY A 1 106 ? 11.108 -0.262 0.967 1.00 95.19 106 GLY A CA 1
ATOM 775 C C . GLY A 1 106 ? 11.719 -0.333 -0.421 1.00 95.19 106 GLY A C 1
ATOM 776 O O . GLY A 1 106 ? 12.075 0.685 -1.025 1.00 95.19 106 GLY A O 1
ATOM 777 N N . SER A 1 107 ? 11.828 -1.549 -0.943 1.00 95.81 107 SER A N 1
ATOM 778 C CA . SER A 1 107 ? 12.413 -1.796 -2.256 1.00 95.81 107 SER A CA 1
ATOM 779 C C . SER A 1 107 ? 11.691 -2.883 -3.045 1.00 95.81 107 SER A C 1
ATOM 781 O O . SER A 1 107 ? 11.074 -3.789 -2.485 1.00 95.81 107 SER A O 1
ATOM 783 N N . ALA A 1 108 ? 11.766 -2.781 -4.368 1.00 96.12 108 ALA A N 1
ATOM 784 C CA . ALA A 1 108 ? 11.277 -3.764 -5.319 1.00 96.12 108 ALA A CA 1
ATOM 785 C C . ALA A 1 108 ? 12.452 -4.349 -6.110 1.00 96.12 108 ALA A C 1
ATOM 787 O O . ALA A 1 108 ? 13.214 -3.609 -6.734 1.00 96.12 108 ALA A O 1
ATOM 788 N N . ASP A 1 109 ? 12.589 -5.671 -6.091 1.00 94.50 109 ASP A N 1
ATOM 789 C CA . ASP A 1 109 ? 13.570 -6.425 -6.874 1.00 94.50 109 ASP A CA 1
ATOM 790 C C . ASP A 1 109 ? 13.088 -6.549 -8.327 1.00 94.50 109 ASP A C 1
ATOM 792 O O . ASP A 1 109 ? 12.140 -7.287 -8.618 1.00 94.50 109 ASP A O 1
ATOM 796 N N . MET A 1 110 ? 13.742 -5.818 -9.236 1.00 91.81 110 MET A N 1
ATOM 797 C CA . MET A 1 110 ? 13.380 -5.760 -10.657 1.00 91.81 110 MET A CA 1
ATOM 798 C C . MET A 1 110 ? 13.899 -6.955 -11.459 1.00 91.81 110 MET A C 1
ATOM 800 O O . MET A 1 110 ? 13.560 -7.085 -12.634 1.00 91.81 110 MET A O 1
ATOM 804 N N . ALA A 1 111 ? 14.699 -7.842 -10.856 1.00 91.12 111 ALA A N 1
ATOM 805 C CA . ALA A 1 111 ? 15.109 -9.091 -11.493 1.00 91.12 111 ALA A CA 1
ATOM 806 C C . ALA A 1 111 ? 14.002 -10.164 -11.457 1.00 91.12 111 ALA A C 1
ATOM 808 O O . ALA A 1 111 ? 14.152 -11.222 -12.072 1.00 91.12 111 ALA A O 1
ATOM 809 N N . LYS A 1 112 ? 12.889 -9.911 -10.752 1.00 91.75 112 LYS A N 1
ATOM 810 C CA . LYS A 1 112 ? 11.734 -10.814 -10.635 1.00 91.75 112 LYS A CA 1
ATOM 811 C C . LYS A 1 112 ? 10.512 -10.272 -11.370 1.00 91.75 112 LYS A C 1
ATOM 813 O O . LYS A 1 112 ? 10.339 -9.068 -11.539 1.00 91.75 112 LYS A O 1
ATOM 818 N N . THR A 1 113 ? 9.643 -11.180 -11.807 1.00 89.19 113 THR A N 1
ATOM 819 C CA . THR A 1 113 ? 8.383 -10.842 -12.482 1.00 89.19 113 THR A CA 1
ATOM 820 C C . THR A 1 113 ? 7.230 -11.637 -11.850 1.00 89.19 113 THR A C 1
ATOM 822 O O . THR A 1 113 ? 7.217 -12.861 -11.990 1.00 89.19 113 THR A O 1
ATOM 825 N N . PRO A 1 114 ? 6.270 -10.986 -11.160 1.00 88.69 114 PRO A N 1
ATOM 826 C CA . PRO A 1 114 ? 6.239 -9.550 -10.847 1.00 88.69 114 PRO A CA 1
ATOM 827 C C . PRO A 1 114 ? 7.392 -9.129 -9.907 1.00 88.69 114 PRO A C 1
ATOM 829 O O . PRO A 1 114 ? 7.972 -9.997 -9.243 1.00 88.69 114 PRO A O 1
ATOM 832 N N . PRO A 1 115 ? 7.750 -7.828 -9.846 1.00 93.31 115 PRO A N 1
ATOM 833 C CA . PRO A 1 115 ? 8.783 -7.339 -8.934 1.00 93.31 115 PRO A CA 1
ATOM 834 C C . PRO A 1 115 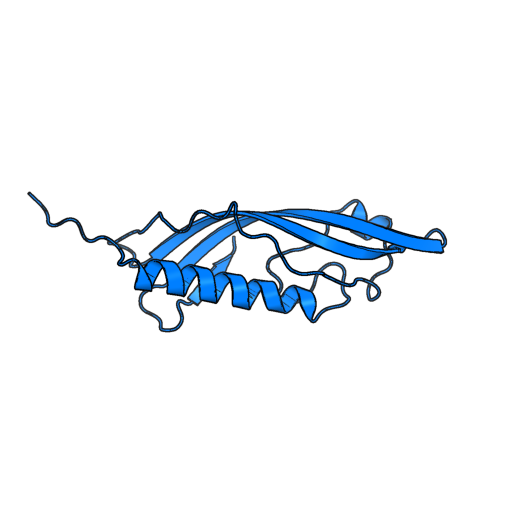? 8.471 -7.724 -7.487 1.00 93.31 115 PRO A C 1
ATOM 836 O O . PRO A 1 115 ? 7.354 -7.498 -7.011 1.00 93.31 115 PRO A O 1
ATOM 839 N N . ALA A 1 116 ? 9.447 -8.307 -6.789 1.00 94.56 116 ALA A N 1
ATOM 840 C CA . ALA A 1 116 ? 9.262 -8.737 -5.405 1.00 94.56 116 ALA A CA 1
ATOM 841 C C . ALA A 1 116 ? 9.518 -7.572 -4.446 1.00 94.56 116 ALA A C 1
ATOM 843 O O . ALA A 1 116 ? 10.590 -6.969 -4.487 1.00 94.56 116 ALA A O 1
ATOM 844 N N . LEU A 1 117 ? 8.550 -7.275 -3.579 1.00 94.44 117 LEU A N 1
ATOM 845 C CA . LEU A 1 117 ? 8.625 -6.156 -2.641 1.00 94.44 117 LEU A CA 1
ATOM 846 C C . LEU A 1 117 ? 9.204 -6.573 -1.291 1.00 94.44 117 LEU A C 1
ATOM 848 O O . LEU A 1 117 ? 8.899 -7.647 -0.775 1.00 94.44 117 LEU A O 1
ATOM 852 N N . THR A 1 118 ? 9.984 -5.678 -0.700 1.00 94.12 118 THR A N 1
ATOM 853 C CA . THR A 1 118 ? 10.415 -5.715 0.700 1.00 94.12 118 THR A CA 1
ATOM 854 C C . THR A 1 118 ? 10.053 -4.378 1.334 1.00 94.12 118 THR A C 1
ATOM 856 O O . THR A 1 118 ? 10.357 -3.337 0.757 1.00 94.12 118 THR A O 1
ATOM 859 N N . PHE A 1 119 ? 9.381 -4.411 2.483 1.00 91.12 119 PHE A N 1
ATOM 860 C CA . PHE A 1 119 ? 9.009 -3.229 3.264 1.00 91.12 119 PHE A CA 1
ATOM 861 C C . PHE A 1 119 ? 9.902 -3.148 4.504 1.00 91.12 119 PHE A C 1
ATOM 863 O O . PHE A 1 119 ? 10.179 -4.188 5.108 1.00 91.12 119 PHE A O 1
ATOM 870 N N . ASP A 1 120 ? 10.312 -1.935 4.869 1.00 82.44 120 ASP A N 1
ATOM 871 C CA . ASP A 1 120 ? 11.225 -1.647 5.985 1.00 82.44 120 ASP A CA 1
ATOM 872 C C . ASP A 1 120 ? 10.544 -0.905 7.155 1.00 82.44 120 ASP A C 1
ATOM 874 O O . ASP A 1 120 ? 9.403 -0.406 7.005 1.00 82.44 120 ASP A O 1
#

Secondary structure (DSSP, 8-state):
--------HHHHHHHHHHHHHHHHHHHT--SSS-TT-S----TTHHHHBPTT--EE---EEEEEEEEEEETTTTEEEEEEEEEEEEEEEBTTSSEEEEEEEEEEEEEEETTSSSPEEEE-

Radius of gyration: 16.85 Å; chains: 1; bounding box: 51×21×45 Å